Protein AF-A0A7S1X6M1-F1 (afdb_monomer_lite)

Secondary structure (DSSP, 8-state):
-B-SSTTSS-BS---SS-TTS-EEEEEEEEEE-TT-S-EEEEEEEEETTSSEEEEEEESSTTSS-PPPEEEEEE--S---EEEE-TTSPEEEEEESS--EEEE-TT--EEE-----EEEEE--

Organism: NCBI:txid63592

Sequence (123 aa):
RRSYDGGVTWQNKTMLAPKGMGLVQPAVVRVSDSGSSSSTLVSFFRSRMHDSIYRSESANDGYNWTTPQPTVLPNNNKAVQAITLQSGAIAIVFNNNRGKWECDRDNICANGKMHPLSIGLSM

Foldseek 3Di:
DDDPPPPPDDDDDQDQEDPPQQWDDWAWEWFDDVPDPFIKIKTWTAHPQLAATWIWIDRPRRNHIDHIDGDPATALSDDKYWYQDPVRKIKIKGARGSADQDQDPVRPRGRSPRDDIDIDIDD

pLDDT: mean 87.87, std 10.61, range [60.28, 98.31]

Radius of gyration: 16.24 Å; chains: 1; bounding box: 42×27×44 Å

InterPro domains:
  IPR011040 Sialidase [PF13088] (2-105)
  IPR036278 Sialidase superfamily [SSF50939] (2-107)

Structure (mmCIF, N/CA/C/O backbone):
data_AF-A0A7S1X6M1-F1
#
_entry.id   AF-A0A7S1X6M1-F1
#
loop_
_atom_site.group_PDB
_atom_site.id
_atom_site.type_symbol
_atom_site.label_atom_id
_atom_site.label_alt_id
_atom_site.label_comp_id
_atom_site.label_asym_id
_atom_site.label_entity_id
_atom_site.label_seq_id
_atom_site.pdbx_PDB_ins_code
_atom_site.Cartn_x
_atom_site.Cartn_y
_atom_site.Cartn_z
_atom_site.occupancy
_atom_site.B_iso_or_equiv
_atom_site.auth_seq_id
_atom_site.auth_comp_id
_atom_site.auth_asym_id
_atom_site.auth_atom_id
_atom_site.pdbx_PDB_model_num
ATOM 1 N N . ARG A 1 1 ? 5.573 7.446 12.236 1.00 86.19 1 ARG A N 1
ATOM 2 C CA . ARG A 1 1 ? 5.259 7.898 13.614 1.00 86.19 1 ARG A CA 1
ATOM 3 C C . ARG A 1 1 ? 3.747 7.859 13.759 1.00 86.19 1 ARG A C 1
ATOM 5 O O . ARG A 1 1 ? 3.081 7.882 12.731 1.00 86.19 1 ARG A O 1
ATOM 12 N N . ARG A 1 2 ? 3.228 7.784 14.982 1.00 87.31 2 ARG A N 1
ATOM 13 C CA . ARG A 1 2 ? 1.785 7.746 15.262 1.00 87.31 2 ARG A CA 1
ATOM 14 C C . ARG A 1 2 ? 1.440 8.740 16.358 1.00 87.31 2 ARG A C 1
ATOM 16 O O . ARG A 1 2 ? 2.319 9.070 17.153 1.00 87.31 2 ARG A O 1
ATOM 23 N N . SER A 1 3 ? 0.190 9.166 16.392 1.00 90.62 3 SER A N 1
ATOM 24 C CA . SER A 1 3 ? -0.354 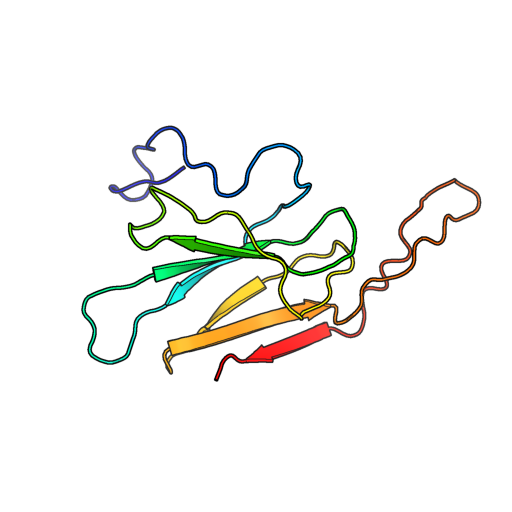10.065 17.404 1.00 90.62 3 SER A CA 1
ATOM 25 C C . SER A 1 3 ? -1.711 9.537 17.872 1.00 90.62 3 SER A C 1
ATOM 27 O O . SER A 1 3 ? -2.429 8.917 17.090 1.00 90.62 3 SER A O 1
ATOM 29 N N . TYR A 1 4 ? -2.027 9.786 19.143 1.00 90.75 4 TYR A N 1
ATOM 30 C CA . TYR A 1 4 ? -3.309 9.463 19.778 1.00 90.75 4 TYR A CA 1
ATOM 31 C C . TYR A 1 4 ? -4.116 10.716 20.152 1.00 90.75 4 TYR A C 1
ATOM 33 O O . TYR A 1 4 ? -5.217 10.608 20.677 1.00 90.75 4 TYR A O 1
ATOM 41 N N . ASP A 1 5 ? -3.570 11.901 19.890 1.00 94.50 5 ASP A N 1
ATOM 42 C CA . ASP A 1 5 ? -4.092 13.197 20.328 1.00 94.50 5 ASP A CA 1
ATOM 43 C C . ASP A 1 5 ? -4.219 14.181 19.156 1.00 94.50 5 ASP A C 1
ATOM 45 O O . ASP A 1 5 ? -4.060 15.389 19.309 1.00 94.50 5 ASP A O 1
ATOM 49 N N . GLY A 1 6 ? -4.477 13.660 17.953 1.00 92.81 6 GLY A N 1
ATOM 50 C CA . GLY A 1 6 ? -4.680 14.490 16.764 1.00 92.81 6 GLY A CA 1
ATOM 51 C C . GLY A 1 6 ? -3.409 15.163 16.237 1.00 92.81 6 GLY A C 1
ATOM 52 O O . GLY A 1 6 ? -3.493 16.122 15.478 1.00 92.81 6 GLY A O 1
ATOM 53 N N . GLY A 1 7 ? -2.231 14.660 16.602 1.00 94.69 7 GLY A N 1
ATOM 54 C CA . GLY A 1 7 ? -0.939 15.141 16.116 1.00 94.69 7 GLY A CA 1
ATOM 55 C C . GLY A 1 7 ? -0.232 16.125 17.046 1.00 94.69 7 GLY A C 1
ATOM 56 O O . GLY A 1 7 ? 0.797 16.668 16.640 1.00 94.69 7 GLY A O 1
ATOM 57 N N . VAL A 1 8 ? -0.736 16.334 18.268 1.00 96.38 8 VAL A N 1
ATOM 58 C CA . VAL A 1 8 ? -0.085 17.174 19.287 1.00 96.38 8 VAL A CA 1
ATOM 59 C C . VAL A 1 8 ? 1.195 16.504 19.783 1.00 96.38 8 VAL A C 1
ATOM 61 O O . VAL A 1 8 ? 2.262 17.120 19.788 1.00 96.38 8 VAL A O 1
ATOM 64 N N . THR A 1 9 ? 1.124 15.217 20.122 1.00 94.12 9 THR A N 1
ATOM 65 C CA . THR A 1 9 ? 2.285 14.395 20.455 1.00 94.12 9 THR A CA 1
ATOM 66 C C . THR A 1 9 ? 2.428 13.225 19.493 1.00 94.12 9 THR A C 1
ATOM 68 O O . THR A 1 9 ? 1.468 12.690 18.932 1.00 94.12 9 THR A O 1
ATOM 71 N N . TRP A 1 10 ? 3.680 12.821 19.284 1.00 91.12 10 TRP A N 1
ATOM 72 C CA . TRP A 1 10 ? 4.030 11.737 18.378 1.00 91.12 10 TRP A CA 1
ATOM 73 C C . TRP A 1 10 ? 4.875 10.704 19.099 1.00 91.12 10 TRP A C 1
ATOM 75 O O . TRP A 1 10 ? 5.933 11.015 19.644 1.00 91.12 10 TRP A O 1
ATOM 85 N N . GLN A 1 11 ? 4.451 9.447 19.031 1.00 87.88 11 GLN A N 1
ATOM 86 C CA . GLN A 1 11 ? 5.258 8.347 19.532 1.00 87.88 11 GLN A CA 1
ATOM 87 C C . GLN A 1 11 ? 6.447 8.076 18.607 1.00 87.88 11 GLN A C 1
ATOM 89 O O . GLN A 1 11 ? 6.345 8.078 17.369 1.00 87.88 11 GLN A O 1
ATOM 94 N N . ASN A 1 12 ? 7.592 7.820 19.236 1.00 75.06 12 ASN A N 1
ATOM 95 C CA . ASN A 1 12 ? 8.818 7.472 18.543 1.00 75.06 12 ASN A CA 1
ATOM 96 C C . ASN A 1 12 ? 8.744 6.048 17.977 1.00 75.06 12 ASN A C 1
ATOM 98 O O . ASN A 1 12 ? 8.257 5.131 18.625 1.00 75.06 12 ASN A O 1
ATOM 102 N N . LYS A 1 13 ? 9.313 5.892 16.774 1.00 70.19 13 LYS A N 1
ATOM 103 C CA . LYS A 1 13 ? 9.608 4.624 16.087 1.00 70.19 13 LYS A CA 1
ATOM 104 C C . LYS A 1 13 ? 8.384 3.781 15.684 1.00 70.19 13 LYS A C 1
ATOM 106 O O . LYS A 1 13 ? 7.904 2.929 16.412 1.00 70.19 13 LYS A O 1
ATOM 111 N N . THR A 1 14 ? 8.001 3.931 14.418 1.00 73.31 14 THR A N 1
ATOM 112 C CA . THR A 1 14 ? 7.295 2.886 13.667 1.00 73.31 14 THR A CA 1
ATOM 113 C C . THR A 1 14 ? 8.130 2.594 12.433 1.00 73.31 14 THR A C 1
ATOM 115 O O . THR A 1 14 ? 8.397 3.517 11.661 1.00 73.31 14 THR A O 1
ATOM 118 N N . MET A 1 15 ? 8.567 1.349 12.257 1.00 81.94 15 MET A N 1
ATOM 119 C CA . MET A 1 15 ? 9.274 0.930 11.050 1.00 81.94 15 MET A CA 1
ATOM 120 C C . MET A 1 15 ? 8.328 0.074 10.215 1.00 81.94 15 MET A C 1
ATOM 122 O O . MET A 1 15 ? 8.050 -1.063 10.570 1.00 81.94 15 MET A O 1
ATOM 126 N N . LEU A 1 16 ? 7.806 0.662 9.139 1.00 87.38 16 LEU A N 1
ATOM 127 C CA . LEU A 1 16 ? 6.850 0.009 8.238 1.00 87.38 16 LEU A CA 1
ATOM 128 C C . LEU A 1 16 ? 7.522 -1.035 7.333 1.00 87.38 16 LEU A C 1
ATOM 130 O O . LEU A 1 16 ? 6.870 -1.945 6.840 1.00 87.38 16 LEU A O 1
ATOM 134 N N . ALA A 1 17 ? 8.824 -0.880 7.096 1.00 86.75 17 ALA A N 1
ATOM 135 C CA . ALA A 1 17 ? 9.627 -1.785 6.292 1.00 86.75 17 ALA A CA 1
ATOM 136 C C . ALA A 1 17 ? 11.063 -1.835 6.841 1.00 86.75 17 ALA A C 1
ATOM 138 O O . ALA A 1 17 ? 11.581 -0.793 7.264 1.00 86.75 17 ALA A O 1
ATOM 139 N N . PRO A 1 18 ? 11.726 -3.004 6.820 1.00 88.12 18 PRO A N 1
ATOM 140 C CA . PRO A 1 18 ? 13.160 -3.112 7.057 1.00 88.12 18 PRO A CA 1
ATOM 141 C C . PRO A 1 18 ? 13.982 -2.128 6.210 1.00 88.12 18 PRO A C 1
ATOM 143 O O . PRO A 1 18 ? 13.665 -1.839 5.051 1.00 88.12 18 PRO A O 1
ATOM 146 N N . LYS A 1 19 ? 15.076 -1.616 6.787 1.00 87.62 19 LYS A N 1
ATOM 147 C CA . LYS A 1 19 ? 16.027 -0.766 6.057 1.00 87.62 19 LYS A CA 1
ATOM 148 C C . LYS A 1 19 ? 16.613 -1.534 4.867 1.00 87.62 19 LYS A C 1
ATOM 150 O O . LYS A 1 19 ? 16.874 -2.725 4.968 1.00 87.62 19 LYS A O 1
ATOM 155 N N . GLY A 1 20 ? 16.854 -0.830 3.763 1.00 89.44 20 GLY A N 1
ATOM 156 C CA . GLY A 1 20 ? 17.517 -1.392 2.580 1.00 89.44 20 GLY A CA 1
ATOM 157 C C . GLY A 1 20 ? 16.589 -2.026 1.540 1.00 89.44 20 GLY A C 1
ATOM 158 O O . GLY A 1 20 ? 17.030 -2.232 0.420 1.00 89.44 20 GLY A O 1
ATOM 159 N N . MET A 1 21 ? 15.299 -2.238 1.830 1.00 93.31 21 MET A N 1
ATOM 160 C CA . MET A 1 21 ? 14.368 -2.841 0.856 1.00 93.31 21 MET A CA 1
ATOM 161 C C . MET A 1 21 ? 13.969 -1.918 -0.311 1.00 93.31 21 MET A C 1
ATOM 163 O O . MET A 1 21 ? 13.261 -2.338 -1.216 1.00 93.31 21 MET A O 1
ATOM 167 N N . GLY A 1 22 ? 14.337 -0.633 -0.284 1.00 94.62 22 GLY A N 1
ATOM 168 C CA . GLY A 1 22 ? 13.968 0.312 -1.347 1.00 94.62 22 GLY A CA 1
ATOM 169 C C . GLY A 1 22 ? 12.473 0.669 -1.420 1.00 94.62 22 GLY A C 1
ATOM 170 O O . GLY A 1 22 ? 12.082 1.390 -2.338 1.00 94.62 22 GLY A O 1
ATOM 171 N N . LEU A 1 23 ? 11.658 0.236 -0.452 1.00 96.25 23 LEU A N 1
ATOM 172 C CA . LEU A 1 23 ? 10.212 0.482 -0.384 1.00 96.25 23 LEU A CA 1
ATOM 173 C C . LEU A 1 23 ? 9.897 1.865 0.187 1.00 96.25 23 LEU A C 1
ATOM 175 O O . LEU A 1 23 ? 10.401 2.232 1.251 1.00 96.25 23 LEU A O 1
ATOM 179 N N . VAL A 1 24 ? 9.071 2.646 -0.512 1.00 95.19 24 VAL A N 1
ATOM 180 C CA . VAL A 1 24 ? 8.767 4.038 -0.137 1.00 95.19 24 VAL A CA 1
ATOM 181 C C . VAL A 1 24 ? 7.353 4.472 -0.468 1.00 95.19 24 VAL A C 1
ATOM 183 O O . VAL A 1 24 ? 6.640 3.797 -1.201 1.00 95.19 24 VAL A O 1
ATOM 186 N N . GLN A 1 25 ? 6.988 5.638 0.080 1.00 95.19 25 GLN A N 1
ATOM 187 C CA . GLN A 1 25 ? 5.690 6.292 -0.090 1.00 95.19 25 GLN A CA 1
ATOM 188 C C . GLN A 1 25 ? 4.532 5.321 0.185 1.00 95.19 25 GLN A C 1
ATOM 190 O O . GLN A 1 25 ? 3.776 5.010 -0.731 1.00 95.19 25 GLN A O 1
ATOM 195 N N . PRO A 1 26 ? 4.432 4.805 1.427 1.00 95.81 26 PRO A N 1
ATOM 196 C CA . PRO A 1 26 ? 3.341 3.922 1.803 1.00 95.81 26 PRO A CA 1
ATOM 197 C C . PRO A 1 26 ? 1.989 4.630 1.656 1.00 95.81 26 PRO A C 1
ATOM 199 O O . PRO A 1 26 ? 1.808 5.726 2.187 1.00 95.81 26 PRO A O 1
ATOM 202 N N . ALA A 1 27 ? 1.040 3.981 0.989 1.00 97.62 27 ALA A N 1
ATOM 203 C CA . ALA A 1 27 ? -0.380 4.295 1.060 1.00 97.62 27 ALA A CA 1
ATOM 204 C C . ALA A 1 27 ? -1.011 3.389 2.124 1.00 97.62 27 ALA A C 1
ATOM 206 O O . ALA A 1 27 ? -1.049 2.170 1.951 1.00 97.62 27 ALA A O 1
ATOM 207 N N . VAL A 1 28 ? -1.446 3.978 3.240 1.00 96.62 28 VAL A N 1
ATOM 208 C CA . VAL A 1 28 ? -2.003 3.244 4.385 1.00 96.62 28 VAL A CA 1
ATOM 209 C C . VAL A 1 28 ? -3.519 3.381 4.397 1.00 96.62 28 VAL A C 1
ATOM 211 O O . VAL A 1 28 ? -4.039 4.493 4.397 1.00 96.62 28 VAL A O 1
ATOM 214 N N . VAL A 1 29 ? -4.214 2.249 4.452 1.00 96.94 29 VAL A N 1
ATOM 215 C CA . VAL A 1 29 ? -5.674 2.159 4.543 1.00 96.94 29 VAL A CA 1
ATOM 216 C C . VAL A 1 29 ? -6.075 1.331 5.757 1.00 96.94 29 VAL A C 1
ATOM 218 O O . VAL A 1 29 ? -5.316 0.470 6.203 1.00 96.94 29 VAL A O 1
ATOM 221 N N . ARG A 1 30 ? -7.266 1.584 6.300 1.00 95.12 30 ARG A N 1
ATOM 222 C CA . ARG A 1 30 ? -7.851 0.767 7.369 1.00 95.12 30 ARG A CA 1
ATOM 223 C C . ARG A 1 30 ? -8.913 -0.143 6.776 1.00 95.12 30 ARG A C 1
ATOM 225 O O . ARG A 1 30 ? -9.821 0.345 6.111 1.00 95.12 30 ARG A O 1
ATOM 232 N N . VAL A 1 31 ? -8.801 -1.436 7.038 1.00 93.00 31 VAL A N 1
ATOM 233 C CA . VAL A 1 31 ? -9.769 -2.451 6.624 1.00 93.00 31 VAL A CA 1
ATOM 234 C C . VAL A 1 31 ? -10.416 -3.021 7.875 1.00 93.00 31 VAL A C 1
ATOM 236 O O . VAL A 1 31 ? -9.719 -3.350 8.836 1.00 93.00 31 VAL A O 1
ATOM 239 N N . SER A 1 32 ? -11.738 -3.120 7.858 1.00 87.19 32 SER A N 1
ATOM 240 C CA . SER A 1 32 ? -12.519 -3.759 8.912 1.00 87.19 32 SER A CA 1
ATOM 241 C C . SER A 1 32 ? -13.399 -4.815 8.272 1.00 87.19 32 SER A C 1
ATOM 243 O O . SER A 1 32 ? -14.049 -4.533 7.264 1.00 87.19 32 SER A O 1
ATOM 245 N N . ASP A 1 33 ? -13.451 -5.998 8.870 1.00 76.12 33 ASP A N 1
ATOM 246 C CA . ASP A 1 33 ? -14.400 -7.017 8.440 1.00 76.12 33 ASP A CA 1
ATOM 247 C C . ASP A 1 33 ? -15.812 -6.597 8.860 1.00 76.12 33 ASP A C 1
ATOM 249 O O . ASP A 1 33 ? -16.024 -6.085 9.966 1.00 76.12 33 ASP A O 1
ATOM 253 N N . SER A 1 34 ? -16.796 -6.806 7.986 1.00 72.44 34 SER A N 1
ATOM 254 C CA . SER A 1 34 ? -18.193 -6.492 8.287 1.00 72.44 34 SER A CA 1
ATOM 255 C C . SER A 1 34 ? -18.648 -7.249 9.539 1.00 72.44 34 SER A C 1
ATOM 257 O O . SER A 1 34 ? -18.659 -8.479 9.549 1.00 72.44 34 SER A O 1
ATOM 259 N N . GLY A 1 35 ? -19.024 -6.519 10.591 1.00 70.38 35 GLY A N 1
ATOM 260 C CA . GLY A 1 35 ? -19.448 -7.100 11.871 1.00 70.38 35 GLY A CA 1
ATOM 261 C C . GLY A 1 35 ? -18.318 -7.376 12.871 1.00 70.38 35 GLY A C 1
ATOM 262 O O . GLY A 1 35 ? -18.602 -7.824 13.978 1.00 70.38 35 GLY A O 1
ATOM 263 N N . SER A 1 36 ? -17.061 -7.077 12.530 1.00 75.00 36 SER A N 1
ATOM 264 C CA . SER A 1 36 ? -15.931 -7.139 13.461 1.00 75.00 36 SER A CA 1
ATOM 265 C C . SER A 1 36 ? -15.676 -5.781 14.114 1.00 75.00 36 SER A C 1
ATOM 267 O O . SER A 1 36 ? -15.701 -4.740 13.458 1.00 75.00 36 SER A O 1
ATOM 269 N N . SER A 1 37 ? -15.383 -5.784 15.416 1.00 77.81 37 SER A N 1
ATOM 270 C CA . SER A 1 37 ? -14.856 -4.610 16.126 1.00 77.81 37 SER A CA 1
ATOM 271 C C . SER A 1 37 ? -13.352 -4.410 15.903 1.00 77.81 37 SER A C 1
ATOM 273 O O . SER A 1 37 ? -12.806 -3.370 16.276 1.00 77.81 37 SER A O 1
ATOM 275 N N . SER A 1 38 ? -12.675 -5.391 15.296 1.00 83.38 38 SER A N 1
ATOM 276 C CA . SER A 1 38 ? -11.254 -5.324 14.970 1.00 83.38 38 SER A CA 1
ATOM 277 C C . SER A 1 38 ? -11.035 -4.733 13.577 1.00 83.38 38 SER A C 1
ATOM 279 O O . SER A 1 38 ? -11.798 -4.989 12.647 1.00 83.38 38 SER A O 1
ATOM 281 N N . SER A 1 39 ? -9.957 -3.963 13.428 1.00 89.81 39 SER A N 1
ATOM 282 C CA . SER A 1 39 ? -9.526 -3.408 12.144 1.00 89.81 39 SER A CA 1
ATOM 283 C C . SER A 1 39 ? -8.029 -3.615 11.948 1.00 89.81 39 SER A C 1
ATOM 285 O O . SER A 1 39 ? -7.253 -3.552 12.903 1.00 89.81 39 SER A O 1
ATOM 287 N N . THR A 1 40 ? -7.626 -3.810 10.698 1.00 94.19 40 THR A N 1
ATOM 288 C CA . THR A 1 40 ? -6.229 -3.972 10.291 1.00 94.19 40 THR A CA 1
ATOM 289 C C . THR A 1 40 ? -5.817 -2.782 9.438 1.00 94.19 40 THR A C 1
ATOM 291 O O . THR A 1 40 ? -6.532 -2.381 8.518 1.00 94.19 40 THR A O 1
ATOM 294 N N . LEU A 1 41 ? -4.650 -2.203 9.718 1.00 95.38 41 LEU A N 1
ATOM 295 C CA . LEU A 1 41 ? -4.028 -1.270 8.785 1.00 95.38 41 LEU A CA 1
ATOM 296 C C . LEU A 1 41 ? -3.287 -2.058 7.709 1.00 95.38 41 LEU A C 1
ATOM 298 O O . LEU A 1 41 ? -2.485 -2.934 8.023 1.00 95.38 41 LEU A O 1
ATOM 302 N N . VAL A 1 42 ? -3.509 -1.708 6.449 1.00 97.00 42 VAL A N 1
ATOM 303 C CA . VAL A 1 42 ? -2.799 -2.267 5.297 1.00 97.00 42 VAL A CA 1
ATOM 304 C C . VAL A 1 42 ? -1.998 -1.148 4.647 1.00 97.00 42 VAL A C 1
ATOM 306 O O . VAL A 1 42 ? -2.526 -0.072 4.382 1.00 97.00 42 VAL A O 1
ATOM 309 N N . SER A 1 43 ? -0.715 -1.390 4.396 1.00 97.56 43 SER A N 1
ATOM 310 C CA . SER A 1 43 ? 0.198 -0.455 3.741 1.00 97.56 43 SER A CA 1
ATOM 311 C C . SER A 1 43 ? 0.640 -1.004 2.394 1.00 97.56 43 SER A C 1
ATOM 313 O O . SER A 1 43 ? 1.166 -2.117 2.329 1.00 97.56 43 SER A O 1
ATOM 315 N N . PHE A 1 44 ? 0.501 -0.195 1.346 1.00 98.25 44 PHE A N 1
ATOM 316 C CA . PHE A 1 44 ? 1.019 -0.472 0.008 1.00 98.25 44 PHE A CA 1
ATOM 317 C C . PHE A 1 44 ? 2.205 0.433 -0.306 1.00 98.25 44 PHE A C 1
ATOM 319 O O . PHE A 1 44 ? 2.094 1.650 -0.202 1.00 98.25 44 PHE A O 1
ATOM 326 N N . PHE A 1 45 ? 3.334 -0.137 -0.714 1.00 97.81 45 PHE A N 1
ATOM 327 C CA . PHE A 1 45 ? 4.546 0.614 -1.046 1.00 97.81 45 PHE A CA 1
ATOM 328 C C . PHE A 1 45 ? 4.815 0.548 -2.538 1.00 97.81 45 PHE A C 1
ATOM 330 O O . PHE A 1 45 ? 4.667 -0.513 -3.151 1.00 97.81 45 PHE A O 1
ATOM 337 N N . ARG A 1 46 ? 5.331 1.643 -3.097 1.00 95.25 46 ARG A N 1
ATOM 338 C CA . ARG A 1 46 ? 6.069 1.546 -4.356 1.00 95.25 46 ARG A CA 1
ATOM 339 C C . ARG A 1 46 ? 7.487 1.044 -4.094 1.00 95.25 46 ARG A C 1
ATOM 341 O O . ARG A 1 46 ? 8.066 1.313 -3.035 1.00 95.25 46 ARG A O 1
ATOM 348 N N . SER A 1 47 ? 8.062 0.386 -5.090 1.00 94.50 47 SER A N 1
ATOM 349 C CA . SER A 1 47 ? 9.419 -0.141 -5.030 1.00 94.50 47 SER A CA 1
ATOM 350 C C . SER A 1 47 ? 10.355 0.650 -5.931 1.00 94.50 47 SER A C 1
ATOM 352 O O . SER A 1 47 ? 10.072 0.873 -7.110 1.00 94.50 47 SER A O 1
ATOM 354 N N . ARG A 1 48 ? 11.518 1.036 -5.393 1.00 92.00 48 ARG A N 1
ATOM 355 C CA . ARG A 1 48 ? 12.593 1.643 -6.194 1.00 92.00 48 ARG A CA 1
ATOM 356 C C . ARG A 1 48 ? 13.207 0.700 -7.221 1.00 92.00 48 ARG A C 1
ATOM 358 O O . ARG A 1 48 ? 13.896 1.181 -8.109 1.00 92.00 48 ARG A O 1
ATOM 365 N N . MET A 1 49 ? 12.936 -0.599 -7.123 1.00 91.00 49 MET A N 1
ATOM 366 C CA . MET A 1 49 ? 13.455 -1.618 -8.036 1.00 91.00 49 MET A CA 1
ATOM 367 C C . MET A 1 49 ? 12.551 -1.844 -9.256 1.00 91.00 49 MET A C 1
ATOM 369 O O . MET A 1 49 ? 12.798 -2.764 -10.023 1.00 91.00 49 MET A O 1
ATOM 373 N N . HIS A 1 50 ? 11.514 -1.017 -9.433 1.00 89.69 50 HIS A N 1
ATOM 374 C CA . HIS A 1 50 ? 10.499 -1.137 -10.484 1.00 89.69 50 HIS A CA 1
ATOM 375 C C . HIS A 1 50 ? 9.963 -2.576 -10.668 1.00 89.69 50 HIS A C 1
ATOM 377 O O . HIS A 1 50 ? 9.726 -3.041 -11.783 1.00 89.69 50 HIS A O 1
ATOM 383 N N . ASP A 1 51 ? 9.788 -3.306 -9.569 1.00 92.31 51 ASP A N 1
ATOM 384 C CA . ASP A 1 51 ? 9.268 -4.663 -9.571 1.00 92.31 51 ASP A CA 1
ATOM 385 C C . ASP A 1 51 ? 7.759 -4.656 -9.274 1.00 92.31 51 ASP A C 1
ATOM 387 O O . ASP A 1 51 ? 6.935 -4.584 -10.189 1.00 92.31 51 ASP A O 1
ATOM 391 N N . SER A 1 52 ? 7.374 -4.757 -8.011 1.00 96.31 52 SER A N 1
ATOM 392 C CA . SER A 1 52 ? 5.997 -4.957 -7.576 1.00 96.31 52 SER A CA 1
ATOM 393 C C . SER A 1 52 ? 5.582 -3.868 -6.596 1.00 96.31 52 SER A C 1
ATOM 395 O O . SER A 1 52 ? 6.405 -3.204 -5.964 1.00 96.31 52 SER A O 1
ATOM 397 N N . ILE A 1 53 ? 4.275 -3.705 -6.434 1.00 97.88 53 ILE A N 1
ATOM 398 C CA . ILE A 1 53 ? 3.724 -3.059 -5.246 1.00 97.88 53 ILE A CA 1
ATOM 399 C C . ILE A 1 53 ? 3.910 -4.036 -4.087 1.00 97.88 53 ILE A C 1
ATOM 401 O O . ILE A 1 53 ? 3.577 -5.216 -4.221 1.00 97.88 53 ILE A O 1
ATOM 405 N N . TYR A 1 54 ? 4.431 -3.562 -2.958 1.00 98.31 54 TYR A N 1
ATOM 406 C CA . TYR A 1 54 ? 4.598 -4.380 -1.753 1.00 98.31 54 TYR A CA 1
ATOM 407 C C . TYR A 1 54 ? 3.481 -4.097 -0.763 1.00 98.31 54 TYR A C 1
ATOM 409 O O . TYR A 1 54 ? 2.983 -2.976 -0.699 1.00 98.31 54 TYR A O 1
ATOM 417 N N . ARG A 1 55 ? 3.123 -5.102 0.033 1.00 97.88 55 ARG A N 1
ATOM 418 C CA . ARG A 1 55 ? 2.060 -5.042 1.034 1.00 97.88 55 ARG A CA 1
ATOM 419 C C . ARG A 1 55 ? 2.594 -5.415 2.412 1.00 97.88 55 ARG A C 1
ATOM 421 O O . ARG A 1 55 ? 3.322 -6.393 2.545 1.00 97.88 55 ARG A O 1
ATOM 428 N N . SER A 1 56 ? 2.214 -4.646 3.425 1.00 97.56 56 SER A N 1
ATOM 429 C CA . SER A 1 56 ? 2.460 -4.929 4.844 1.00 97.56 56 SER A CA 1
ATOM 430 C C . SER A 1 56 ? 1.193 -4.641 5.644 1.00 97.56 56 SER A C 1
ATOM 432 O O . SER A 1 56 ? 0.367 -3.830 5.226 1.00 97.56 56 SER A O 1
ATOM 434 N N . GLU A 1 57 ? 1.037 -5.299 6.783 1.00 96.38 57 GLU A N 1
ATOM 435 C CA . GLU A 1 57 ? -0.138 -5.187 7.641 1.00 96.38 57 GLU A CA 1
ATOM 436 C C . GLU A 1 57 ? 0.239 -4.845 9.078 1.00 96.38 57 GLU A C 1
ATOM 438 O O . GLU A 1 57 ? 1.320 -5.200 9.555 1.00 96.38 57 GLU A O 1
ATOM 443 N N . SER A 1 58 ? -0.694 -4.215 9.787 1.00 94.44 58 SER A N 1
ATOM 444 C CA . SER A 1 58 ? -0.631 -4.011 11.227 1.00 94.44 58 SER A CA 1
ATOM 445 C C . SER A 1 58 ? -1.987 -4.268 11.878 1.00 94.44 58 SER A C 1
ATOM 447 O O . SER A 1 58 ? -2.952 -3.546 11.628 1.00 94.44 58 SER A O 1
ATOM 449 N N . ALA A 1 59 ? -2.031 -5.259 12.768 1.00 93.38 59 ALA A N 1
ATOM 450 C CA . ALA A 1 59 ? -3.204 -5.598 13.580 1.00 93.38 59 ALA A CA 1
ATOM 451 C C . ALA A 1 59 ? -3.296 -4.787 14.891 1.00 93.38 59 ALA A C 1
ATOM 453 O O . ALA A 1 59 ? -4.214 -4.971 15.680 1.00 93.38 59 ALA A O 1
ATOM 454 N N . ASN A 1 60 ? -2.324 -3.910 15.164 1.00 90.81 60 ASN A N 1
ATOM 455 C CA . ASN A 1 60 ? -2.234 -3.133 16.404 1.00 90.81 60 ASN A CA 1
ATOM 456 C C . ASN A 1 60 ? -2.020 -1.641 16.122 1.00 90.81 60 ASN A C 1
ATOM 458 O O . ASN A 1 60 ? -1.175 -0.971 16.721 1.00 90.81 60 ASN A O 1
ATOM 462 N N . ASP A 1 61 ? -2.803 -1.140 15.170 1.00 90.19 61 ASP A N 1
ATOM 463 C CA . ASP A 1 61 ? -2.904 0.273 14.821 1.00 90.19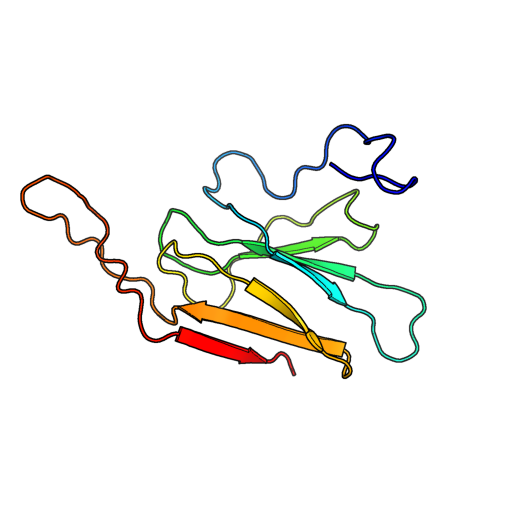 61 ASP A CA 1
ATOM 464 C C . ASP A 1 61 ? -1.564 0.929 14.458 1.00 90.19 61 ASP A C 1
ATOM 466 O O . ASP A 1 61 ? -1.242 2.053 14.844 1.00 90.19 61 ASP A O 1
ATOM 470 N N . GLY A 1 62 ? -0.727 0.192 13.735 1.00 91.12 62 GLY A N 1
ATOM 471 C CA . GLY A 1 62 ? 0.565 0.654 13.256 1.00 91.12 62 GLY A CA 1
ATOM 472 C C . GLY A 1 62 ? 1.675 0.599 14.301 1.00 91.12 62 GLY A C 1
ATOM 473 O O . GLY A 1 62 ? 2.717 1.209 14.068 1.00 91.12 62 GLY A O 1
ATOM 474 N N . TYR A 1 63 ? 1.490 -0.076 15.440 1.00 89.88 63 TYR A N 1
ATOM 475 C CA . TYR A 1 63 ? 2.571 -0.272 16.409 1.00 89.88 63 TYR A CA 1
ATOM 476 C C . TYR A 1 63 ? 3.641 -1.227 15.850 1.00 89.88 63 TYR A C 1
ATOM 478 O O . TYR A 1 63 ? 4.810 -0.854 15.767 1.00 89.88 63 TYR A O 1
ATOM 486 N N . ASN A 1 64 ? 3.230 -2.404 15.366 1.00 90.56 64 ASN A N 1
ATOM 487 C CA . ASN A 1 64 ? 4.074 -3.363 14.648 1.00 90.56 64 ASN A CA 1
ATOM 488 C C . ASN A 1 64 ? 3.554 -3.582 13.228 1.00 90.56 64 ASN A C 1
ATOM 490 O O . ASN A 1 64 ? 2.345 -3.573 13.009 1.00 90.56 64 ASN A O 1
ATOM 494 N N . TRP A 1 65 ? 4.467 -3.829 12.293 1.00 94.56 65 TRP A N 1
ATOM 495 C CA . TRP A 1 65 ? 4.157 -4.129 10.896 1.00 94.56 65 TRP A CA 1
ATOM 496 C C . TRP A 1 65 ? 4.765 -5.467 10.492 1.00 94.56 65 TRP A C 1
ATOM 498 O O . TRP A 1 65 ? 5.868 -5.804 10.928 1.00 94.56 65 TRP A O 1
ATOM 508 N N . THR A 1 66 ? 4.062 -6.222 9.653 1.00 95.94 66 THR A N 1
ATOM 509 C CA . THR A 1 66 ? 4.609 -7.438 9.041 1.00 95.94 66 THR A CA 1
ATOM 510 C C . THR A 1 66 ? 5.707 -7.091 8.035 1.00 95.94 66 THR A C 1
ATOM 512 O O . THR A 1 66 ? 5.706 -6.011 7.438 1.00 95.94 66 THR A O 1
ATOM 515 N N . THR A 1 67 ? 6.662 -7.998 7.812 1.00 96.12 67 THR A N 1
ATOM 516 C CA . THR A 1 67 ? 7.666 -7.819 6.751 1.00 96.12 67 THR A CA 1
ATOM 517 C C . THR A 1 67 ? 6.961 -7.660 5.400 1.00 96.12 67 THR A C 1
ATOM 519 O O . THR A 1 67 ? 6.230 -8.578 5.020 1.00 96.12 67 THR A O 1
ATOM 522 N N . PRO A 1 68 ? 7.175 -6.552 4.659 1.00 97.62 68 PRO A N 1
ATOM 523 C CA . PRO A 1 68 ? 6.480 -6.327 3.400 1.00 97.62 68 PRO A CA 1
ATOM 524 C C . PRO A 1 68 ? 6.723 -7.456 2.400 1.00 97.62 68 PRO A C 1
ATOM 526 O O . PRO A 1 68 ? 7.868 -7.836 2.163 1.00 97.62 68 PRO A O 1
ATOM 529 N N . GLN A 1 69 ? 5.649 -7.953 1.794 1.00 98.00 69 GLN A N 1
ATOM 530 C CA . GLN A 1 69 ? 5.694 -8.985 0.760 1.00 98.00 69 GLN A CA 1
ATOM 531 C C . GLN A 1 69 ? 5.294 -8.397 -0.597 1.00 98.00 69 GLN A C 1
ATOM 533 O O . GLN A 1 69 ? 4.426 -7.516 -0.642 1.00 98.00 69 GLN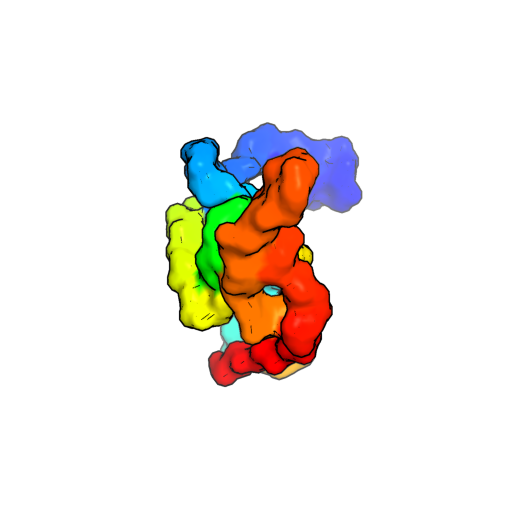 A O 1
ATOM 538 N N . PRO A 1 70 ? 5.901 -8.846 -1.709 1.00 97.88 70 PRO A N 1
ATOM 539 C CA . PRO A 1 70 ? 5.494 -8.406 -3.034 1.00 97.88 70 PRO A CA 1
ATOM 540 C C . PRO A 1 70 ? 4.073 -8.891 -3.336 1.00 97.88 70 PRO A C 1
ATOM 542 O O . PRO A 1 70 ? 3.700 -10.020 -3.028 1.00 97.88 70 PRO A O 1
ATOM 545 N N . THR A 1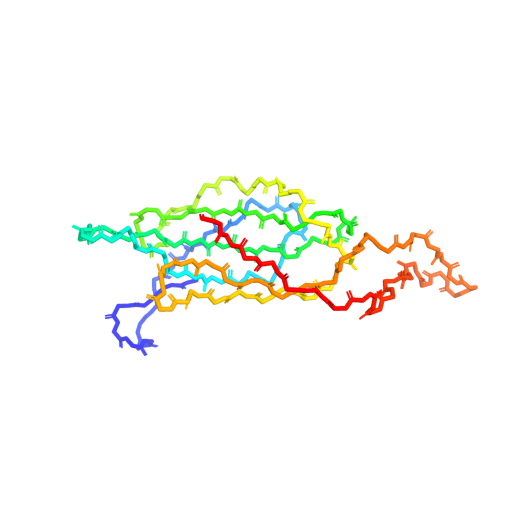 71 ? 3.280 -8.036 -3.972 1.00 97.69 71 THR A N 1
ATOM 546 C CA . THR A 1 71 ? 1.992 -8.424 -4.554 1.00 97.69 71 THR A CA 1
ATOM 547 C C . THR A 1 71 ? 2.166 -8.833 -6.018 1.00 97.69 71 THR A C 1
ATOM 549 O O . THR A 1 71 ? 3.231 -8.653 -6.620 1.00 97.69 71 THR A O 1
ATOM 552 N N . VAL A 1 72 ? 1.085 -9.338 -6.616 1.00 96.12 72 VAL A N 1
ATOM 553 C CA . VAL A 1 72 ? 1.006 -9.581 -8.064 1.00 96.12 72 VAL A CA 1
ATOM 554 C C . VAL A 1 72 ? 0.963 -8.287 -8.885 1.00 96.12 72 VAL A C 1
ATOM 556 O O . VAL A 1 72 ? 1.233 -8.318 -10.084 1.00 96.12 72 VAL A O 1
ATOM 559 N N . LEU A 1 73 ? 0.645 -7.146 -8.260 1.00 96.25 73 LEU A N 1
ATOM 560 C CA . LEU A 1 73 ? 0.519 -5.868 -8.953 1.00 96.25 73 LEU A CA 1
ATOM 561 C C . LEU A 1 73 ? 1.914 -5.320 -9.294 1.00 96.25 73 LEU A C 1
ATOM 563 O O . LEU A 1 73 ? 2.744 -5.159 -8.391 1.00 96.25 73 LEU A O 1
ATOM 567 N N . PRO A 1 74 ? 2.200 -5.019 -10.571 1.00 95.12 74 PRO A N 1
ATOM 568 C CA . PRO A 1 74 ? 3.481 -4.448 -10.958 1.00 95.12 74 PRO A CA 1
ATOM 569 C C . PRO A 1 74 ? 3.622 -3.006 -10.459 1.00 95.12 74 PRO A C 1
ATOM 571 O O . PRO A 1 74 ? 2.638 -2.299 -10.241 1.00 95.12 74 PRO A O 1
ATOM 574 N N . ASN A 1 75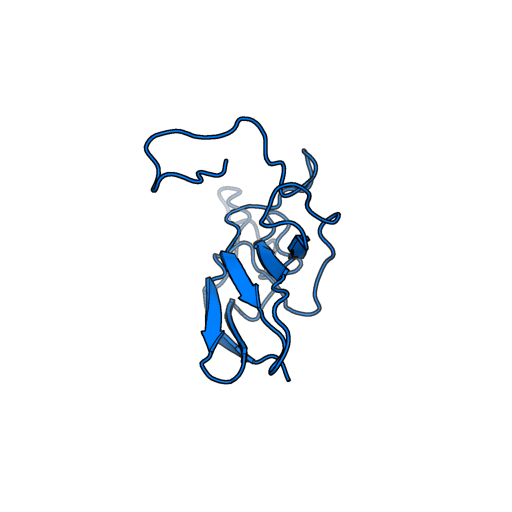 ? 4.862 -2.546 -10.313 1.00 93.44 75 ASN A N 1
ATOM 575 C CA . ASN A 1 75 ? 5.155 -1.152 -10.019 1.00 93.44 75 ASN A CA 1
ATOM 576 C C . ASN A 1 75 ? 6.373 -0.691 -10.806 1.00 93.44 75 ASN A C 1
ATOM 578 O O . ASN A 1 75 ? 7.449 -1.239 -10.641 1.00 93.44 75 ASN A O 1
ATOM 582 N N . ASN A 1 76 ? 6.246 0.376 -11.584 1.00 91.12 76 ASN A N 1
ATOM 583 C CA . ASN A 1 76 ? 7.359 0.968 -12.322 1.00 91.12 76 ASN A CA 1
ATOM 584 C C . ASN A 1 76 ? 8.073 2.086 -11.538 1.00 91.12 76 ASN A C 1
ATOM 586 O O . ASN A 1 76 ? 8.476 3.094 -12.127 1.00 91.12 76 ASN A O 1
ATOM 590 N N . ASN A 1 77 ? 8.161 1.949 -10.207 1.00 91.81 77 ASN A N 1
ATOM 591 C CA . ASN A 1 77 ? 8.688 2.965 -9.287 1.00 91.81 77 ASN A CA 1
ATOM 592 C C . ASN A 1 77 ? 7.920 4.301 -9.335 1.00 91.81 77 ASN A C 1
ATOM 594 O O . ASN A 1 77 ? 8.442 5.368 -9.000 1.00 91.81 77 ASN A O 1
ATOM 598 N N . LYS A 1 78 ? 6.649 4.250 -9.742 1.00 91.25 78 LYS A N 1
ATOM 599 C CA . LYS A 1 78 ? 5.709 5.372 -9.647 1.00 91.25 78 LYS A CA 1
ATOM 600 C C . LYS A 1 78 ? 4.804 5.220 -8.434 1.00 91.25 78 LYS A C 1
ATOM 602 O O . LYS A 1 78 ? 4.732 4.153 -7.819 1.00 91.25 78 LYS A O 1
ATOM 607 N N . ALA A 1 79 ? 4.192 6.337 -8.053 1.00 92.38 79 ALA A N 1
ATOM 608 C CA . ALA A 1 79 ? 3.334 6.414 -6.885 1.00 92.38 79 ALA A CA 1
ATOM 609 C C . ALA A 1 79 ? 2.176 5.412 -6.978 1.00 92.38 79 ALA A C 1
ATOM 611 O O . ALA A 1 79 ? 1.691 5.087 -8.060 1.00 92.38 79 ALA A O 1
ATOM 612 N N . VAL A 1 80 ? 1.750 4.952 -5.811 1.00 95.50 80 VAL A N 1
ATOM 613 C CA . VAL A 1 80 ? 0.589 4.091 -5.611 1.00 95.50 80 VAL A CA 1
ATOM 614 C C . VAL A 1 80 ? -0.291 4.796 -4.592 1.00 95.50 80 VAL A C 1
ATOM 616 O O . VAL A 1 80 ? 0.228 5.387 -3.644 1.00 95.50 80 VAL A O 1
ATOM 619 N N . GLN A 1 81 ? -1.602 4.762 -4.794 1.00 97.38 81 GLN A N 1
ATOM 620 C CA . GLN A 1 81 ? -2.584 5.275 -3.840 1.00 97.38 81 GLN A CA 1
ATOM 621 C C . GLN A 1 81 ? -3.647 4.215 -3.599 1.00 97.38 81 GLN A C 1
ATOM 623 O O . GLN A 1 81 ? -3.969 3.453 -4.506 1.00 97.38 81 GLN A O 1
ATOM 628 N N . ALA A 1 82 ? -4.187 4.163 -2.387 1.00 98.00 82 ALA A N 1
ATOM 629 C CA . ALA A 1 82 ? -5.232 3.220 -2.025 1.00 98.00 82 ALA A CA 1
ATOM 630 C C . ALA A 1 82 ? -6.246 3.876 -1.089 1.00 98.00 82 ALA A C 1
ATOM 632 O O . ALA A 1 82 ? -5.881 4.732 -0.283 1.00 98.00 82 ALA A O 1
ATOM 633 N N . ILE A 1 83 ? -7.501 3.448 -1.190 1.00 97.12 83 ILE A N 1
ATOM 634 C CA . ILE A 1 83 ? -8.594 3.830 -0.293 1.00 97.12 83 ILE A CA 1
ATOM 635 C C . ILE A 1 83 ? -9.408 2.595 0.090 1.00 97.12 83 ILE A C 1
ATOM 637 O O . ILE A 1 83 ? -9.482 1.633 -0.675 1.00 97.12 83 ILE A O 1
ATOM 641 N N . THR A 1 84 ? -10.057 2.647 1.249 1.00 95.19 84 THR A N 1
ATOM 642 C CA . THR A 1 84 ? -11.107 1.689 1.616 1.00 95.19 84 THR A CA 1
ATOM 643 C C . THR A 1 84 ? -12.448 2.219 1.116 1.00 95.19 84 THR A C 1
ATOM 645 O O . THR A 1 84 ? -12.798 3.373 1.369 1.00 95.19 84 THR A O 1
ATOM 648 N N . LEU A 1 85 ? -13.187 1.394 0.383 1.00 92.69 85 LEU A N 1
ATOM 649 C CA . LEU A 1 85 ? -14.530 1.684 -0.108 1.00 92.69 85 LEU A CA 1
ATOM 650 C C . LEU A 1 85 ? -15.574 1.463 0.994 1.00 92.69 85 LEU A C 1
ATOM 652 O O . LEU A 1 85 ? -15.317 0.783 1.984 1.00 92.69 85 LEU A O 1
ATOM 656 N N . GLN A 1 86 ? -16.791 1.979 0.792 1.00 89.12 86 GLN A N 1
ATOM 657 C CA . GLN A 1 86 ? -17.915 1.762 1.719 1.00 89.12 86 GLN A CA 1
ATOM 658 C C . GLN A 1 86 ? -18.254 0.278 1.915 1.00 89.12 86 GLN A C 1
ATOM 660 O O . GLN A 1 86 ? -18.742 -0.104 2.973 1.00 89.12 86 GLN A O 1
ATOM 665 N N . SER A 1 87 ? -17.966 -0.560 0.916 1.00 88.00 87 SER A N 1
ATOM 666 C CA . SER A 1 87 ? -18.126 -2.013 1.000 1.00 88.00 87 SER A CA 1
ATOM 667 C C . SER A 1 87 ? -17.091 -2.704 1.895 1.00 88.00 87 SER A C 1
ATOM 669 O O . SER A 1 87 ? -17.217 -3.898 2.135 1.00 88.00 87 SER A O 1
ATOM 671 N N . GLY A 1 88 ? -16.049 -1.998 2.345 1.00 88.44 88 GLY A N 1
ATOM 67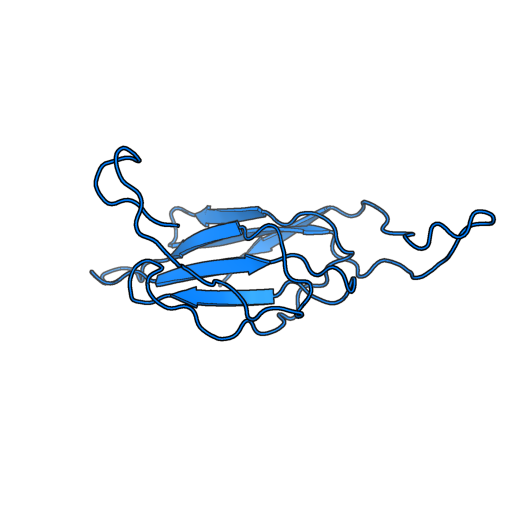2 C CA . GLY A 1 88 ? -14.887 -2.574 3.029 1.00 88.44 88 GLY A CA 1
ATOM 673 C C . GLY A 1 88 ? -13.767 -3.024 2.083 1.00 88.44 88 GLY A C 1
ATOM 674 O O . GLY A 1 88 ? -12.639 -3.221 2.530 1.00 88.44 88 GLY A O 1
ATOM 675 N N . ALA A 1 89 ? -14.033 -3.113 0.775 1.00 91.69 89 ALA A N 1
ATOM 676 C CA . ALA A 1 89 ? -13.018 -3.436 -0.225 1.00 91.69 89 ALA A CA 1
ATOM 677 C C . ALA A 1 89 ? -11.962 -2.325 -0.359 1.00 91.69 89 ALA A C 1
ATOM 679 O O . ALA A 1 89 ? -12.234 -1.150 -0.119 1.00 91.69 89 ALA A O 1
ATOM 680 N N . ILE A 1 90 ? -10.761 -2.677 -0.810 1.00 95.81 90 ILE A N 1
ATOM 681 C CA . ILE A 1 90 ? -9.699 -1.728 -1.148 1.00 95.81 90 ILE A CA 1
ATOM 682 C C . ILE A 1 90 ? -9.782 -1.397 -2.637 1.00 95.81 90 ILE A C 1
ATOM 684 O O . ILE A 1 90 ? -9.745 -2.297 -3.477 1.00 95.81 90 ILE A O 1
ATOM 688 N N . ALA A 1 91 ? -9.800 -0.106 -2.963 1.00 96.56 91 ALA A N 1
ATOM 689 C CA . ALA A 1 91 ? -9.493 0.382 -4.301 1.00 96.56 91 ALA A CA 1
ATOM 690 C C . ALA A 1 91 ? -8.054 0.899 -4.344 1.00 96.56 91 ALA A C 1
ATOM 692 O O . ALA A 1 91 ? -7.662 1.713 -3.507 1.00 96.56 91 ALA A O 1
ATOM 693 N N . ILE A 1 92 ? -7.271 0.444 -5.322 1.00 97.69 92 ILE A N 1
ATOM 694 C CA . ILE A 1 92 ? -5.870 0.839 -5.510 1.00 97.69 92 ILE A CA 1
ATOM 695 C C . ILE A 1 92 ? -5.656 1.428 -6.901 1.00 97.69 92 ILE A C 1
ATOM 697 O O . ILE A 1 92 ? -6.092 0.856 -7.896 1.00 97.69 92 ILE A O 1
ATOM 701 N N . VAL A 1 93 ? -4.960 2.559 -6.969 1.00 96.62 93 VAL A N 1
ATOM 702 C CA . VAL A 1 93 ? -4.598 3.257 -8.203 1.00 96.62 93 VAL A CA 1
ATOM 703 C C . VAL A 1 93 ? -3.092 3.165 -8.405 1.00 96.62 93 VAL A C 1
ATOM 705 O O . VAL A 1 93 ? -2.311 3.543 -7.525 1.00 96.62 93 VAL A O 1
ATOM 708 N N . PHE A 1 94 ? -2.683 2.650 -9.562 1.00 95.38 94 PHE A N 1
ATOM 709 C CA . PHE A 1 94 ? -1.279 2.411 -9.882 1.00 95.38 94 PHE A CA 1
ATOM 710 C C . PHE A 1 94 ? -1.040 2.336 -11.391 1.00 95.38 94 PHE A C 1
ATOM 712 O O . PHE A 1 94 ? -1.970 2.232 -12.189 1.00 95.38 94 PHE A O 1
ATOM 719 N N . ASN A 1 95 ? 0.230 2.344 -11.787 1.00 92.94 95 ASN A N 1
ATOM 720 C CA . ASN A 1 95 ? 0.619 2.115 -13.172 1.00 92.94 95 ASN A CA 1
ATOM 721 C C . ASN A 1 95 ? 0.822 0.622 -13.405 1.00 92.94 95 ASN A C 1
ATOM 723 O O . ASN A 1 95 ? 1.715 0.022 -12.805 1.00 92.94 95 ASN A O 1
ATOM 727 N N . ASN A 1 96 ? 0.033 0.029 -14.302 1.00 92.81 96 ASN A N 1
ATOM 728 C CA . ASN A 1 96 ? 0.054 -1.415 -14.539 1.00 92.81 96 ASN A CA 1
ATOM 729 C C . ASN A 1 96 ? 1.188 -1.845 -15.482 1.00 92.81 96 ASN A C 1
ATOM 731 O O . ASN A 1 96 ? 0.968 -2.365 -16.572 1.00 92.81 96 ASN A O 1
ATOM 735 N N . ASN A 1 97 ? 2.426 -1.552 -15.087 1.00 89.88 97 ASN A N 1
ATOM 736 C CA . ASN A 1 97 ? 3.642 -1.993 -15.757 1.00 89.88 97 ASN A CA 1
ATOM 737 C C . ASN A 1 97 ? 4.840 -1.927 -14.797 1.00 89.88 97 ASN A C 1
ATOM 739 O O . ASN A 1 97 ? 4.796 -1.234 -13.784 1.00 89.88 97 ASN A O 1
ATOM 743 N N . ARG A 1 98 ? 5.925 -2.627 -15.143 1.00 88.75 98 ARG A N 1
ATOM 744 C CA . ARG A 1 98 ? 7.227 -2.567 -14.446 1.00 88.75 98 ARG A CA 1
ATOM 745 C C . ARG A 1 98 ? 8.183 -1.537 -15.068 1.00 88.75 98 ARG A C 1
ATOM 747 O O . ARG A 1 98 ? 9.258 -1.269 -14.553 1.00 88.75 98 ARG A O 1
ATOM 754 N N . GLY A 1 99 ? 7.774 -0.898 -16.165 1.00 80.75 99 GLY A N 1
ATOM 755 C CA . GLY A 1 99 ? 8.650 -0.071 -16.988 1.00 80.75 99 GLY A CA 1
ATOM 756 C C . GLY A 1 99 ? 9.749 -0.900 -17.653 1.00 80.75 99 GLY A C 1
ATOM 757 O O . GLY A 1 99 ? 9.681 -2.129 -17.699 1.00 80.75 99 GLY A O 1
ATOM 758 N N . LYS A 1 100 ? 10.759 -0.216 -18.187 1.00 75.25 100 LYS A N 1
ATOM 759 C CA . LYS A 1 100 ? 11.984 -0.842 -18.689 1.00 75.25 100 LYS A CA 1
ATOM 760 C C . LYS A 1 100 ? 13.207 -0.128 -18.129 1.00 75.25 100 LYS A C 1
ATOM 762 O O . LYS A 1 100 ? 13.202 1.098 -17.992 1.00 75.25 100 LYS A O 1
ATOM 767 N N . TRP A 1 101 ? 14.261 -0.897 -17.871 1.00 67.50 101 TRP A N 1
ATOM 768 C CA . TRP A 1 101 ? 15.595 -0.373 -17.576 1.00 67.50 101 TRP A CA 1
ATOM 769 C C . TRP A 1 101 ? 16.313 0.004 -18.872 1.00 67.50 101 TRP A C 1
ATOM 771 O O . TRP A 1 101 ? 17.274 -0.627 -19.295 1.00 67.50 101 TRP A O 1
ATOM 781 N N . GLU A 1 102 ? 15.785 1.017 -19.546 1.00 68.81 102 GLU A N 1
ATOM 782 C CA . GLU A 1 102 ? 16.436 1.637 -20.695 1.00 68.81 102 GLU A CA 1
ATOM 783 C C . GLU A 1 102 ? 17.087 2.925 -20.189 1.00 68.81 102 GLU A C 1
ATOM 785 O O . GLU A 1 102 ? 16.394 3.833 -19.725 1.00 68.81 102 GLU A O 1
ATOM 790 N N . CYS A 1 103 ? 18.418 2.959 -20.204 1.00 66.75 103 CYS A N 1
ATOM 791 C CA . CYS A 1 103 ? 19.182 4.173 -19.961 1.00 66.75 103 CYS A CA 1
ATOM 792 C C . CYS A 1 103 ? 19.202 4.985 -21.256 1.00 66.75 103 CYS A C 1
ATOM 794 O O . CYS A 1 103 ? 19.476 4.436 -22.327 1.00 66.75 103 CYS A O 1
ATOM 796 N N . ASP A 1 104 ? 18.883 6.274 -21.172 1.00 68.19 104 ASP A N 1
ATOM 797 C CA . ASP A 1 104 ? 19.134 7.180 -22.287 1.00 68.19 104 ASP A CA 1
ATOM 798 C C . ASP A 1 104 ? 20.641 7.466 -22.439 1.00 68.19 104 ASP A C 1
ATOM 800 O O . ASP A 1 104 ? 21.484 6.920 -21.721 1.00 68.19 104 ASP A O 1
ATOM 804 N N . ARG A 1 105 ? 20.990 8.319 -23.410 1.00 69.75 105 ARG A N 1
ATOM 805 C CA . ARG A 1 105 ? 22.386 8.696 -23.685 1.00 69.75 105 ARG A CA 1
ATOM 806 C C . ARG A 1 105 ? 23.065 9.407 -22.506 1.00 69.75 105 ARG A C 1
ATOM 808 O O . ARG A 1 105 ? 24.291 9.424 -22.467 1.00 69.75 105 ARG A O 1
ATOM 815 N N . ASP A 1 106 ? 22.289 9.915 -21.550 1.00 73.19 106 ASP A N 1
ATOM 816 C CA . ASP A 1 106 ? 22.754 10.633 -20.363 1.00 73.19 106 ASP A CA 1
ATOM 817 C C . ASP A 1 106 ? 22.783 9.733 -19.108 1.00 73.19 106 ASP A C 1
ATOM 819 O O . ASP A 1 106 ? 22.947 10.217 -17.987 1.00 73.19 106 ASP A O 1
ATOM 823 N N . ASN A 1 107 ? 22.656 8.407 -19.276 1.00 62.97 107 ASN A N 1
ATOM 824 C CA . ASN A 1 107 ? 22.568 7.412 -18.198 1.00 62.97 107 ASN A CA 1
ATOM 825 C C . ASN A 1 107 ? 21.374 7.616 -17.248 1.00 62.97 107 ASN A C 1
ATOM 827 O O . ASN A 1 107 ? 21.384 7.143 -16.106 1.00 62.97 107 ASN A O 1
ATOM 831 N N . ILE A 1 108 ? 20.304 8.267 -17.709 1.00 64.94 108 ILE A N 1
ATOM 832 C CA . ILE A 1 108 ? 19.056 8.350 -16.954 1.00 64.94 108 ILE A CA 1
ATOM 833 C C . ILE A 1 108 ? 18.290 7.045 -17.178 1.00 64.94 108 ILE A C 1
ATOM 835 O O . ILE A 1 108 ? 17.519 6.867 -18.120 1.00 64.94 108 ILE A O 1
ATOM 839 N N . CYS A 1 109 ? 18.533 6.086 -16.290 1.00 60.28 109 CYS A N 1
ATOM 840 C CA . CYS A 1 109 ? 17.944 4.753 -16.347 1.00 60.28 109 CYS A CA 1
ATOM 841 C C . CYS A 1 109 ? 16.558 4.730 -15.686 1.00 60.28 109 CYS A C 1
ATOM 843 O O . CYS A 1 109 ? 16.406 4.249 -14.563 1.00 60.28 109 CYS A O 1
ATOM 845 N N . ALA A 1 110 ? 15.537 5.276 -16.356 1.00 60.62 110 ALA A N 1
ATOM 846 C CA . ALA A 1 110 ? 14.145 5.145 -15.918 1.00 60.62 110 ALA A CA 1
ATOM 847 C C . ALA A 1 110 ? 13.131 5.396 -17.051 1.00 60.62 110 ALA A C 1
ATOM 849 O O . ALA A 1 110 ? 12.451 6.423 -17.064 1.00 60.62 110 ALA A O 1
ATOM 850 N N . ASN A 1 111 ? 12.905 4.423 -17.941 1.00 62.75 111 ASN A N 1
ATOM 851 C CA . ASN A 1 111 ? 11.747 4.462 -18.846 1.00 62.75 111 ASN A CA 1
ATOM 852 C C . ASN A 1 111 ? 10.487 3.917 -18.142 1.00 62.75 111 ASN A C 1
ATOM 854 O O . ASN A 1 111 ? 9.910 2.883 -18.492 1.00 62.75 111 ASN A O 1
ATOM 858 N N . GLY A 1 112 ? 10.083 4.598 -17.068 1.00 60.81 112 GLY A N 1
ATOM 859 C CA . GLY A 1 112 ? 8.854 4.320 -16.327 1.00 60.81 112 GLY A CA 1
ATOM 860 C C . GLY A 1 112 ? 7.675 5.047 -16.961 1.00 60.81 112 GLY A C 1
ATOM 861 O O . GLY A 1 112 ? 7.179 6.012 -16.374 1.00 60.81 112 GLY A O 1
ATOM 862 N N . LYS A 1 113 ? 7.258 4.627 -18.165 1.00 66.69 113 LYS A N 1
ATOM 863 C CA . LYS A 1 113 ? 6.088 5.192 -18.859 1.00 66.69 113 LYS A CA 1
ATOM 864 C C . LYS A 1 113 ? 4.908 5.313 -17.891 1.00 66.69 113 LYS A C 1
ATOM 866 O O . LYS A 1 113 ? 4.540 4.352 -17.211 1.00 66.69 113 LYS A O 1
ATOM 871 N N . MET A 1 114 ? 4.315 6.505 -17.808 1.00 68.25 114 MET A N 1
ATOM 872 C CA . MET A 1 114 ? 3.269 6.814 -16.822 1.00 68.25 114 MET A CA 1
ATOM 873 C C . MET A 1 114 ? 1.881 6.270 -17.195 1.00 68.25 114 MET A C 1
ATOM 875 O O . MET A 1 114 ? 0.871 6.714 -16.663 1.00 68.25 114 MET A O 1
ATOM 879 N N . HIS A 1 115 ? 1.826 5.314 -18.116 1.00 69.50 115 HIS A N 1
ATOM 880 C CA . HIS A 1 115 ? 0.599 4.810 -18.703 1.00 69.50 115 HIS A CA 1
ATOM 881 C C . HIS A 1 115 ? 0.707 3.300 -18.986 1.00 69.50 115 HIS A C 1
ATOM 883 O O . HIS A 1 115 ? 1.791 2.825 -19.345 1.00 69.50 115 HIS A O 1
ATOM 889 N N . PRO A 1 116 ? -0.400 2.549 -18.875 1.00 71.38 116 PRO A N 1
ATOM 890 C CA . PRO A 1 116 ? -1.723 3.011 -18.447 1.00 71.38 116 PRO A CA 1
ATOM 891 C C . PRO A 1 116 ? -1.854 3.117 -16.916 1.00 71.38 116 PRO A C 1
ATOM 893 O O . PRO A 1 116 ? -1.266 2.329 -16.171 1.00 71.38 116 PRO A O 1
ATOM 896 N N . LEU A 1 117 ? -2.648 4.094 -16.468 1.00 84.69 117 LEU A N 1
ATOM 897 C CA . LEU A 1 117 ? -3.190 4.149 -15.110 1.00 84.69 117 LEU A CA 1
ATOM 898 C C . LEU A 1 117 ? -4.240 3.042 -14.966 1.00 84.69 117 LEU A C 1
ATOM 900 O O . LEU A 1 117 ? -5.047 2.831 -15.870 1.00 84.69 117 LEU A O 1
ATOM 904 N N . SER A 1 118 ? -4.226 2.312 -13.859 1.00 90.50 118 SER A N 1
ATOM 905 C CA . SER A 1 118 ? -5.144 1.205 -13.593 1.00 90.50 118 SER A CA 1
ATOM 906 C C . SER A 1 118 ? -5.727 1.301 -12.192 1.00 90.50 118 SER A C 1
ATOM 908 O O . SER A 1 118 ? -5.080 1.809 -11.274 1.00 90.50 118 SER A O 1
ATOM 910 N N . ILE A 1 119 ? -6.952 0.795 -12.051 1.00 90.19 119 ILE A N 1
ATOM 911 C CA . ILE A 1 119 ? -7.654 0.659 -10.776 1.00 90.19 119 ILE A CA 1
ATOM 912 C C . ILE A 1 119 ? -7.830 -0.833 -10.503 1.00 90.19 119 ILE A C 1
ATOM 914 O O . ILE A 1 119 ? -8.363 -1.553 -11.344 1.00 90.19 119 ILE A O 1
ATOM 918 N N . GLY A 1 120 ? -7.362 -1.295 -9.347 1.00 89.44 120 GLY A N 1
ATOM 919 C CA . GLY A 1 120 ? -7.632 -2.635 -8.829 1.00 89.44 120 GLY A CA 1
ATOM 920 C C . GLY A 1 120 ? -8.641 -2.579 -7.686 1.00 89.44 120 GLY A C 1
ATOM 921 O O . GLY A 1 120 ? -8.640 -1.617 -6.918 1.00 89.44 120 GLY A O 1
ATOM 922 N N . LEU A 1 121 ? -9.474 -3.611 -7.569 1.00 88.06 121 LEU A N 1
ATOM 923 C CA . LEU A 1 121 ? -10.430 -3.788 -6.477 1.00 88.06 121 LEU A CA 1
ATOM 924 C C . LEU A 1 121 ? -10.132 -5.107 -5.765 1.00 88.06 121 LEU A C 1
ATOM 926 O O . LEU A 1 121 ? -9.926 -6.124 -6.430 1.00 88.06 121 LEU A O 1
ATOM 930 N N . SER A 1 122 ? -10.089 -5.095 -4.432 1.00 86.50 122 SER A N 1
ATOM 931 C CA . SER A 1 122 ? -10.098 -6.348 -3.673 1.00 86.50 122 SER A CA 1
ATOM 932 C C . SER A 1 122 ? -11.499 -6.962 -3.706 1.00 86.50 122 SER A C 1
ATOM 934 O O . SER A 1 122 ? -12.487 -6.230 -3.624 1.00 86.50 122 SER A O 1
ATOM 936 N N . MET A 1 123 ? -11.565 -8.288 -3.834 1.00 67.50 123 MET A N 1
ATOM 937 C CA . MET A 1 123 ? -12.798 -9.056 -3.633 1.00 67.50 123 MET A CA 1
ATOM 938 C C . MET A 1 123 ? -13.046 -9.298 -2.150 1.00 67.50 123 MET A C 1
ATOM 940 O O . MET A 1 123 ? -12.038 -9.367 -1.408 1.00 67.50 123 MET A O 1
#